Protein AF-A0A538P3H3-F1 (afdb_monomer_lite)

Secondary structure (DSSP, 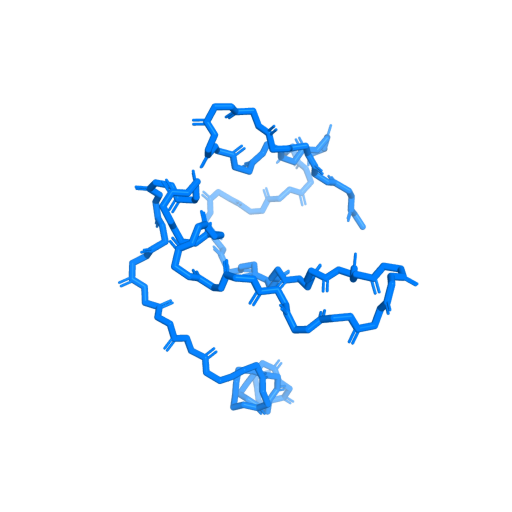8-state):
--EEEETTEEEES-GGGS-SS---------TT-PPP-HHHHHHH-TT------HHHHHHHHHH-

Sequence (64 aa):
MEAEIDHGRVIPKEPEKLPLTGRALLTVLNPTGEKPDWDKVIGLLGTMQEKVDGLTIERDARAE

Foldseek 3Di:
DDFDQDQQDTHDPCCVVDDPDDDDDDDDDDPVPDDPPVVVNCVSNVPPPDDDDPVVVVVVVVVD

pLDDT: mean 71.07, std 9.14, range [47.03, 86.75]

Radius of gyration: 13.2 Å; chains: 1; bounding box: 34×29×24 Å

Structure (mmCIF, N/CA/C/O backbone):
data_AF-A0A538P3H3-F1
#
_entry.id   AF-A0A538P3H3-F1
#
loop_
_atom_site.group_PDB
_atom_site.id
_atom_site.type_symbol
_atom_site.label_atom_id
_atom_site.label_alt_id
_atom_site.label_comp_id
_atom_site.label_asym_id
_atom_site.label_entity_id
_atom_site.label_seq_id
_atom_site.pdbx_PDB_ins_code
_atom_site.Cartn_x
_atom_site.Cartn_y
_atom_site.Cartn_z
_atom_site.occupancy
_atom_site.B_iso_or_equiv
_atom_site.auth_seq_id
_atom_site.auth_comp_id
_atom_site.auth_asym_id
_atom_site.auth_atom_id
_atom_site.pdbx_PDB_model_num
ATOM 1 N N . MET A 1 1 ? 7.839 2.242 8.165 1.00 71.38 1 MET A N 1
ATOM 2 C CA . MET A 1 1 ? 8.312 2.543 6.800 1.00 71.38 1 MET A CA 1
ATOM 3 C C . MET A 1 1 ? 7.169 3.213 6.064 1.00 71.38 1 MET A C 1
ATOM 5 O O . MET A 1 1 ? 6.032 2.803 6.265 1.00 71.38 1 MET A O 1
ATOM 9 N N . GLU A 1 2 ? 7.456 4.242 5.278 1.00 76.12 2 GLU A N 1
ATOM 10 C CA . GLU A 1 2 ? 6.452 5.000 4.526 1.00 76.12 2 GLU A CA 1
ATOM 11 C C . GLU A 1 2 ? 6.569 4.714 3.026 1.00 76.12 2 GLU A C 1
ATOM 13 O O . GLU A 1 2 ? 7.649 4.392 2.523 1.00 76.12 2 GLU A O 1
ATOM 18 N N . ALA A 1 3 ? 5.457 4.851 2.314 1.00 79.12 3 ALA A N 1
ATOM 19 C CA . ALA A 1 3 ? 5.396 4.728 0.867 1.00 79.12 3 ALA A CA 1
ATOM 20 C C . ALA A 1 3 ? 4.467 5.802 0.297 1.00 79.12 3 ALA A C 1
ATOM 22 O O . ALA A 1 3 ? 3.522 6.229 0.963 1.00 79.12 3 ALA A O 1
ATOM 23 N N . GLU A 1 4 ? 4.739 6.220 -0.931 1.00 82.31 4 GLU A N 1
ATOM 24 C CA . GLU A 1 4 ? 3.887 7.124 -1.696 1.00 82.31 4 GLU A CA 1
ATOM 25 C C . GLU A 1 4 ? 3.118 6.333 -2.752 1.00 82.31 4 GLU A C 1
ATOM 27 O O . GLU A 1 4 ? 3.609 5.334 -3.280 1.00 82.31 4 GLU A O 1
ATOM 32 N N . ILE A 1 5 ? 1.887 6.756 -3.037 1.00 76.44 5 ILE A N 1
ATOM 33 C CA . ILE A 1 5 ? 1.093 6.186 -4.124 1.00 76.44 5 ILE A CA 1
ATOM 34 C C . ILE A 1 5 ? 1.194 7.150 -5.298 1.00 76.44 5 ILE A C 1
ATOM 36 O O . ILE A 1 5 ? 0.609 8.230 -5.258 1.00 76.44 5 ILE A O 1
ATOM 40 N N . ASP A 1 6 ? 1.915 6.744 -6.338 1.00 72.88 6 ASP A N 1
ATOM 41 C CA . ASP A 1 6 ? 2.053 7.501 -7.580 1.00 72.88 6 ASP A CA 1
ATOM 42 C C . ASP A 1 6 ? 1.482 6.691 -8.745 1.00 72.88 6 ASP A C 1
ATOM 44 O O . ASP A 1 6 ? 1.879 5.547 -8.971 1.00 72.88 6 ASP A O 1
ATOM 48 N N . HIS A 1 7 ? 0.500 7.258 -9.451 1.00 70.06 7 HIS A N 1
ATOM 49 C CA . HIS A 1 7 ? -0.179 6.618 -10.588 1.00 70.06 7 HIS A CA 1
ATOM 50 C C . HIS A 1 7 ? -0.597 5.157 -10.332 1.00 70.06 7 HIS A C 1
ATOM 52 O O . HIS A 1 7 ? -0.527 4.304 -11.218 1.00 70.06 7 HIS A O 1
ATOM 58 N N . GLY A 1 8 ? -1.011 4.858 -9.099 1.00 66.19 8 GLY A N 1
ATOM 59 C CA . GLY A 1 8 ? -1.463 3.524 -8.728 1.00 66.19 8 GLY A CA 1
ATOM 60 C C . GLY A 1 8 ? -0.379 2.516 -8.358 1.00 66.19 8 GLY A C 1
ATOM 61 O O . GLY A 1 8 ? -0.667 1.337 -8.149 1.00 66.19 8 GLY A O 1
ATOM 62 N N . ARG A 1 9 ? 0.872 2.967 -8.257 1.00 73.06 9 ARG A N 1
ATOM 63 C CA . ARG A 1 9 ? 2.002 2.174 -7.778 1.00 73.06 9 ARG A CA 1
ATOM 64 C C . ARG A 1 9 ? 2.380 2.627 -6.381 1.00 73.06 9 ARG A C 1
ATOM 66 O O . ARG A 1 9 ? 2.503 3.820 -6.121 1.00 73.06 9 ARG A O 1
ATOM 73 N N . VAL A 1 10 ? 2.588 1.660 -5.496 1.00 78.00 10 VAL A N 1
ATOM 74 C CA . VAL A 1 10 ? 3.143 1.915 -4.167 1.00 78.00 10 VAL A CA 1
ATOM 75 C C . VAL A 1 10 ? 4.660 2.008 -4.311 1.00 78.00 10 VAL A C 1
ATOM 77 O O . VAL A 1 10 ? 5.306 1.020 -4.659 1.00 78.00 10 VAL A O 1
ATOM 80 N N . ILE A 1 11 ? 5.221 3.190 -4.068 1.00 82.75 11 ILE A N 1
ATOM 81 C CA . ILE A 1 11 ? 6.655 3.473 -4.142 1.00 82.75 11 ILE A CA 1
ATOM 82 C C . ILE A 1 11 ? 7.173 3.642 -2.708 1.00 82.75 11 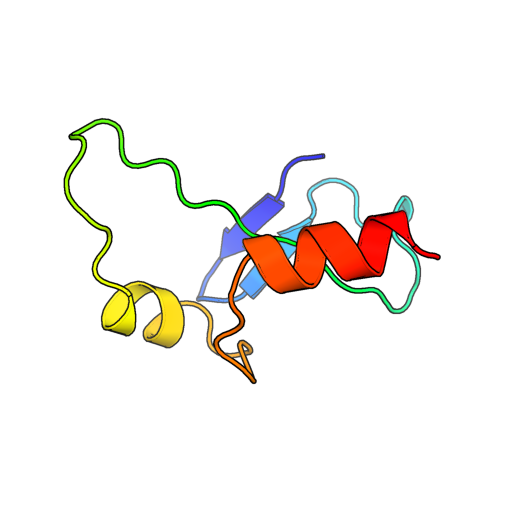ILE A C 1
ATOM 84 O O . ILE A 1 11 ? 6.854 4.638 -2.054 1.00 82.75 11 ILE A O 1
ATOM 88 N N . PRO A 1 12 ? 7.946 2.680 -2.175 1.00 84.50 12 PRO A N 1
ATOM 89 C CA . PRO A 1 12 ? 8.580 2.824 -0.871 1.00 84.50 12 PRO A CA 1
ATOM 90 C C . PRO A 1 12 ? 9.544 4.011 -0.884 1.00 84.50 12 PRO A C 1
ATOM 92 O O . PRO A 1 12 ? 10.300 4.166 -1.841 1.00 84.50 12 PRO A O 1
ATOM 95 N N . LYS A 1 13 ? 9.573 4.813 0.186 1.00 86.75 13 LYS A N 1
ATOM 96 C CA . LYS A 1 13 ? 10.548 5.915 0.295 1.00 86.75 13 LYS A CA 1
ATOM 97 C C . LYS A 1 13 ? 11.993 5.428 0.447 1.00 86.75 13 LYS A C 1
ATOM 99 O O . LYS A 1 13 ? 12.918 6.156 0.113 1.00 86.75 13 LYS A O 1
ATOM 104 N N . GLU A 1 14 ? 12.175 4.209 0.949 1.00 86.44 14 GLU A N 1
ATOM 105 C CA . GLU A 1 14 ? 13.482 3.597 1.223 1.00 86.44 14 GLU A CA 1
ATOM 106 C C . GLU A 1 14 ? 13.555 2.205 0.566 1.00 86.44 14 GLU A C 1
ATOM 108 O O . GLU A 1 14 ? 13.538 1.184 1.263 1.00 86.44 14 GLU A O 1
ATOM 113 N N . PRO A 1 15 ? 13.560 2.123 -0.778 1.00 82.44 15 PRO A N 1
ATOM 114 C CA . PRO A 1 15 ? 13.483 0.851 -1.492 1.00 82.44 15 PRO A CA 1
ATOM 115 C C . PRO A 1 15 ? 14.707 -0.041 -1.247 1.00 82.44 15 PRO A C 1
ATOM 117 O O . PRO A 1 15 ? 14.565 -1.259 -1.249 1.00 82.44 15 PRO A O 1
ATOM 120 N N . GLU A 1 16 ? 15.891 0.518 -0.969 1.00 85.62 16 GLU A N 1
ATOM 121 C CA . GLU A 1 16 ? 17.090 -0.274 -0.661 1.00 85.62 16 GLU A CA 1
ATOM 122 C C . GLU A 1 16 ? 17.013 -1.042 0.666 1.00 85.62 16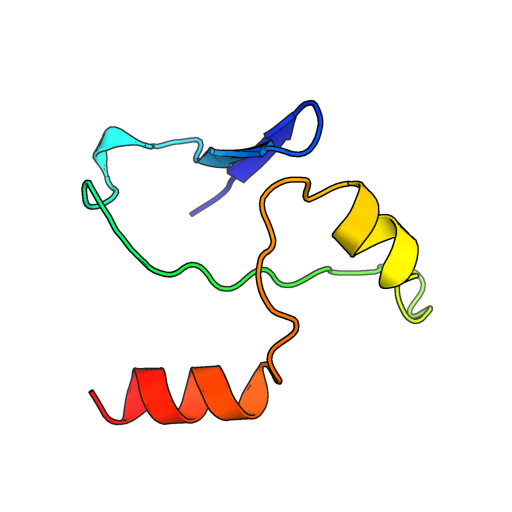 GLU A C 1
ATOM 124 O O . GLU A 1 16 ? 17.768 -1.990 0.876 1.00 85.62 16 GLU A O 1
ATOM 129 N N . LYS A 1 17 ? 16.102 -0.653 1.566 1.00 85.12 17 LYS A N 1
ATOM 130 C CA . LYS A 1 17 ? 15.866 -1.366 2.829 1.00 85.12 17 LYS A CA 1
ATOM 131 C C . LYS A 1 17 ? 14.920 -2.551 2.665 1.00 85.12 17 LYS A C 1
ATOM 133 O O . LYS A 1 17 ? 14.685 -3.276 3.632 1.00 85.12 17 LYS A O 1
ATOM 138 N N . LEU A 1 18 ? 14.365 -2.738 1.468 1.00 81.50 18 LEU A N 1
ATOM 139 C CA . LEU A 1 18 ? 13.430 -3.806 1.174 1.00 81.50 18 LEU A CA 1
ATOM 140 C C . LEU A 1 18 ? 14.106 -4.974 0.460 1.00 81.50 18 LEU A C 1
ATOM 142 O O . LEU A 1 18 ? 15.028 -4.786 -0.336 1.00 81.50 18 LEU A O 1
ATOM 146 N N . PRO A 1 19 ? 13.633 -6.202 0.719 1.00 83.06 19 PRO A N 1
ATOM 147 C CA . PRO A 1 19 ? 14.046 -7.344 -0.072 1.00 83.06 19 PRO A CA 1
ATOM 148 C C . PRO A 1 19 ? 13.596 -7.164 -1.529 1.00 83.06 19 PRO A C 1
ATOM 150 O O . PRO A 1 19 ? 12.566 -6.552 -1.808 1.00 83.06 19 PRO A O 1
ATOM 153 N N . LEU A 1 20 ? 14.342 -7.769 -2.460 1.00 77.25 20 LEU A N 1
ATOM 154 C CA . LEU A 1 20 ? 14.019 -7.784 -3.897 1.00 77.25 20 LEU A CA 1
ATOM 155 C C . LEU A 1 20 ? 12.589 -8.270 -4.195 1.00 77.25 20 LEU A C 1
ATOM 157 O O . LEU A 1 20 ? 11.998 -7.868 -5.192 1.00 77.25 20 LEU A O 1
ATOM 161 N N . THR A 1 21 ? 12.044 -9.141 -3.342 1.00 76.00 21 THR A N 1
ATOM 162 C CA . THR A 1 21 ? 10.648 -9.590 -3.379 1.00 76.00 21 THR A CA 1
ATOM 163 C C . THR A 1 21 ? 10.115 -9.697 -1.953 1.00 76.00 21 THR A C 1
ATOM 165 O O . THR A 1 21 ? 10.855 -10.059 -1.040 1.00 76.00 21 THR A O 1
ATOM 168 N N . GLY A 1 22 ? 8.839 -9.374 -1.746 1.00 73.31 22 GLY A N 1
ATOM 169 C CA . GLY A 1 22 ? 8.219 -9.410 -0.426 1.00 73.31 22 GLY A CA 1
ATOM 170 C C . GLY A 1 22 ? 6.718 -9.149 -0.485 1.00 73.31 22 GLY A C 1
ATOM 171 O O . GLY A 1 22 ? 6.191 -8.699 -1.501 1.00 73.31 22 GLY A O 1
ATOM 172 N N . ARG A 1 23 ? 6.028 -9.448 0.617 1.00 73.38 23 ARG A N 1
ATOM 173 C CA . ARG A 1 23 ? 4.609 -9.128 0.811 1.00 73.38 23 ARG A CA 1
ATOM 174 C C . ARG A 1 23 ? 4.505 -7.849 1.642 1.00 73.38 23 ARG A C 1
ATOM 176 O O . ARG A 1 23 ? 5.275 -7.669 2.582 1.00 73.38 23 ARG A O 1
ATOM 183 N N . ALA A 1 24 ? 3.564 -6.974 1.302 1.00 73.00 24 ALA A N 1
ATOM 184 C CA . ALA A 1 24 ? 3.297 -5.748 2.047 1.00 73.00 24 ALA A CA 1
ATOM 185 C C . ALA A 1 24 ? 1.828 -5.701 2.470 1.00 73.00 24 ALA A C 1
ATOM 187 O O . ALA A 1 24 ? 0.943 -6.058 1.693 1.00 73.00 24 ALA A O 1
ATOM 188 N N . LEU A 1 25 ? 1.580 -5.241 3.697 1.00 73.38 25 LEU A N 1
ATOM 189 C CA . LEU A 1 25 ? 0.240 -4.954 4.193 1.00 73.38 25 LEU A CA 1
ATOM 190 C C . LEU A 1 25 ? -0.051 -3.464 3.993 1.00 73.38 25 LEU A C 1
ATOM 192 O O . LEU A 1 25 ? 0.721 -2.618 4.447 1.00 73.38 25 LEU A O 1
ATOM 196 N N . LEU A 1 26 ? -1.158 -3.146 3.322 1.00 74.25 26 LEU A N 1
ATOM 197 C CA . LEU A 1 26 ? -1.625 -1.775 3.142 1.00 74.25 26 LEU A CA 1
ATOM 198 C C . LEU A 1 26 ? -2.830 -1.514 4.048 1.00 74.25 26 LEU A C 1
ATOM 200 O O . LEU A 1 26 ? -3.881 -2.130 3.882 1.00 74.25 26 LEU A O 1
ATOM 204 N N . THR A 1 27 ? -2.695 -0.545 4.950 1.00 72.94 27 THR A N 1
ATOM 205 C CA . THR A 1 27 ? -3.795 -0.072 5.797 1.00 72.94 27 THR A CA 1
ATOM 206 C C . THR A 1 27 ? -4.231 1.310 5.335 1.00 72.94 27 THR A C 1
ATOM 208 O O . THR A 1 27 ? -3.442 2.253 5.348 1.00 72.94 27 THR A O 1
ATOM 211 N N . VAL A 1 28 ? -5.499 1.447 4.945 1.00 73.88 28 VAL A N 1
ATOM 212 C CA . VAL A 1 28 ? -6.085 2.735 4.551 1.00 73.88 28 VAL A CA 1
ATOM 213 C C . VAL A 1 28 ? -6.714 3.389 5.779 1.00 73.88 28 VAL A C 1
ATOM 215 O O . VAL A 1 28 ? -7.712 2.901 6.307 1.00 73.88 28 VAL A O 1
ATOM 218 N N . LEU A 1 29 ? -6.131 4.498 6.235 1.00 71.88 29 LEU A N 1
ATOM 219 C CA . LEU A 1 29 ? -6.667 5.291 7.341 1.00 71.88 29 LEU A CA 1
ATOM 220 C C . LEU A 1 29 ? -7.636 6.337 6.785 1.00 71.88 29 LEU A C 1
ATOM 222 O O . LEU A 1 29 ? -7.210 7.273 6.112 1.00 71.88 29 LEU A O 1
ATOM 226 N N . ASN A 1 30 ? -8.934 6.190 7.060 1.00 71.38 30 ASN A N 1
ATOM 227 C CA . ASN A 1 30 ? -9.921 7.208 6.708 1.00 71.38 30 ASN A CA 1
ATOM 228 C C . ASN A 1 30 ? -10.243 8.089 7.930 1.00 71.38 30 ASN A C 1
ATOM 230 O O . ASN A 1 30 ? -10.889 7.602 8.862 1.00 71.38 30 ASN A O 1
ATOM 234 N N . PRO A 1 31 ? -9.845 9.376 7.945 1.00 66.19 31 PRO A N 1
ATOM 235 C CA . PRO A 1 31 ? -10.072 10.260 9.090 1.00 66.19 31 PRO A CA 1
ATOM 236 C C . PRO A 1 31 ? -11.556 10.567 9.338 1.00 66.19 31 PRO A C 1
ATOM 238 O O . PRO A 1 31 ? -11.920 10.958 10.442 1.00 66.19 31 PRO A O 1
ATOM 241 N N . THR A 1 32 ? -12.417 10.378 8.335 1.00 77.19 32 THR A N 1
ATOM 242 C CA . THR A 1 32 ? -13.868 10.610 8.449 1.00 77.19 32 THR A CA 1
ATOM 243 C C . THR A 1 32 ? -14.621 9.418 9.047 1.00 77.19 32 THR A C 1
ATOM 245 O O . THR A 1 32 ? -15.801 9.534 9.365 1.00 77.19 32 THR A O 1
ATOM 248 N N . GLY A 1 33 ? -13.958 8.265 9.206 1.00 69.44 33 GLY A N 1
ATOM 249 C CA . GLY A 1 33 ? -14.582 7.023 9.666 1.00 69.44 33 GLY A CA 1
ATOM 250 C C . GLY A 1 33 ? -15.475 6.337 8.625 1.00 69.44 33 GLY A C 1
ATOM 251 O O . GLY A 1 33 ? -15.998 5.255 8.894 1.00 69.44 33 GLY A O 1
ATOM 252 N N . G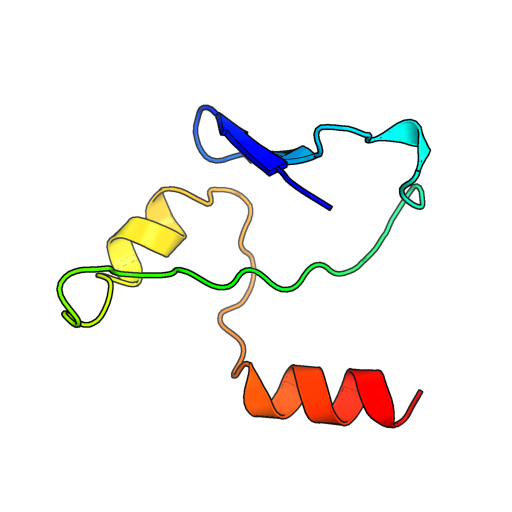LU A 1 34 ? -15.640 6.914 7.432 1.00 77.44 34 GLU A N 1
ATOM 253 C CA . GLU A 1 34 ? -16.360 6.258 6.345 1.00 77.44 34 GLU A CA 1
ATOM 254 C C . GLU A 1 34 ? -15.590 5.018 5.876 1.00 77.44 34 GLU A C 1
ATOM 256 O O . GLU A 1 34 ? -14.354 4.998 5.824 1.00 77.44 34 GLU A O 1
ATOM 261 N N . LYS A 1 35 ? -16.311 3.954 5.513 1.00 72.44 35 LYS A N 1
ATOM 262 C CA . LYS A 1 35 ? -15.655 2.795 4.905 1.00 72.44 35 LYS A CA 1
ATOM 263 C C . LYS A 1 35 ? -15.051 3.235 3.569 1.00 72.44 35 LYS A C 1
ATOM 265 O O . LYS A 1 35 ? -15.786 3.795 2.756 1.00 72.44 35 LYS A O 1
ATOM 270 N N . PRO A 1 36 ? -13.750 3.000 3.332 1.00 74.69 36 PRO A N 1
ATOM 271 C CA . PRO A 1 36 ? -13.154 3.330 2.051 1.00 74.69 36 PRO A CA 1
ATOM 272 C C . PRO A 1 36 ? -13.874 2.573 0.934 1.00 74.69 36 PRO A C 1
ATOM 274 O O . PRO A 1 36 ? -14.261 1.411 1.089 1.00 74.69 36 PRO A O 1
ATOM 277 N N . ASP A 1 37 ? -14.054 3.255 -0.193 1.00 80.62 37 ASP A N 1
ATOM 278 C CA 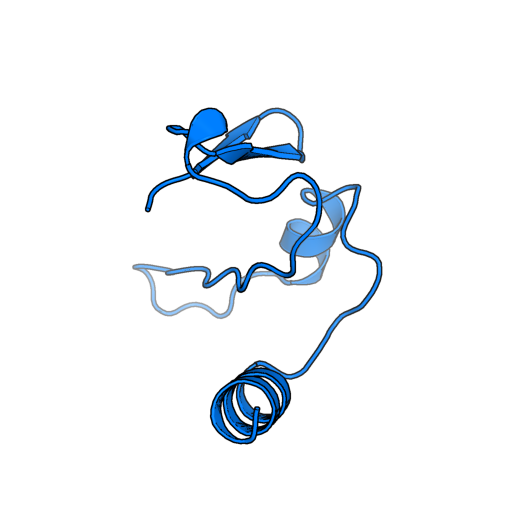. ASP A 1 37 ? -14.565 2.655 -1.419 1.00 80.62 37 ASP A CA 1
ATOM 279 C C . ASP A 1 37 ? -13.497 1.706 -1.971 1.00 80.62 37 ASP A C 1
ATOM 281 O O . ASP A 1 37 ? -12.546 2.112 -2.645 1.00 80.62 37 ASP A O 1
ATOM 285 N N . TRP A 1 38 ? -13.618 0.434 -1.601 1.00 75.50 38 TRP A N 1
ATOM 286 C CA . TRP A 1 38 ? -12.621 -0.574 -1.928 1.00 75.50 38 TRP A CA 1
ATOM 287 C C . TRP A 1 38 ? -12.483 -0.808 -3.429 1.00 75.50 38 TRP A C 1
ATOM 289 O O . TRP A 1 38 ? -11.393 -1.163 -3.862 1.00 75.50 38 TRP A O 1
ATOM 299 N N . ASP A 1 39 ? -13.530 -0.594 -4.224 1.00 78.12 39 ASP A N 1
ATOM 300 C CA . ASP A 1 39 ? -13.447 -0.727 -5.679 1.00 78.12 39 ASP A CA 1
ATOM 301 C C . ASP A 1 39 ? -12.580 0.382 -6.281 1.00 78.12 39 ASP A C 1
ATOM 303 O O . ASP A 1 39 ? -11.740 0.114 -7.141 1.00 78.12 39 ASP A O 1
ATOM 307 N N . LYS A 1 40 ? -12.675 1.612 -5.759 1.00 77.00 40 LYS A N 1
ATOM 308 C CA . LYS A 1 40 ? -11.749 2.694 -6.134 1.00 77.00 40 LYS A CA 1
ATOM 309 C C . LYS A 1 40 ? -10.328 2.449 -5.646 1.00 77.00 40 LYS A C 1
ATOM 311 O O . LYS A 1 40 ? -9.390 2.697 -6.396 1.00 77.00 40 LYS A O 1
ATOM 316 N N . VAL A 1 41 ? -10.151 1.970 -4.412 1.00 75.44 41 VAL A N 1
ATOM 317 C CA . VAL A 1 41 ? -8.815 1.662 -3.867 1.00 75.44 41 VAL A CA 1
ATOM 318 C C . VAL A 1 41 ? -8.129 0.581 -4.704 1.00 75.44 41 VAL A C 1
ATOM 320 O O . VAL A 1 41 ? -6.967 0.740 -5.065 1.00 75.44 41 VAL A O 1
ATOM 323 N N . ILE A 1 42 ? -8.854 -0.474 -5.081 1.00 74.75 42 ILE A N 1
ATOM 324 C CA . ILE A 1 42 ? -8.345 -1.532 -5.963 1.00 74.75 42 ILE A CA 1
ATOM 325 C C . ILE A 1 42 ? -8.066 -0.989 -7.364 1.00 74.75 42 ILE A C 1
ATOM 327 O O . ILE A 1 42 ? -7.015 -1.275 -7.925 1.00 74.75 42 ILE A O 1
ATOM 331 N N . GLY A 1 43 ? -8.971 -0.178 -7.920 1.00 70.56 43 GLY A N 1
ATOM 332 C CA . GLY A 1 43 ? -8.785 0.429 -9.238 1.00 70.56 43 GLY A CA 1
ATOM 333 C C . GLY A 1 43 ? -7.575 1.365 -9.311 1.00 70.56 43 GLY A C 1
ATOM 334 O O . GLY A 1 43 ? -6.932 1.453 -10.353 1.00 70.56 43 GLY A O 1
ATOM 335 N N . LEU A 1 44 ? -7.241 2.036 -8.204 1.00 69.06 44 LEU A N 1
ATOM 336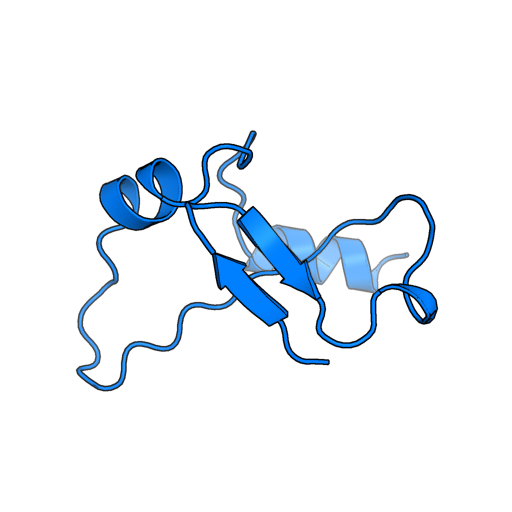 C CA . LEU A 1 44 ? -6.014 2.816 -8.085 1.00 69.06 44 LEU A CA 1
ATOM 337 C C . LEU A 1 44 ? -4.801 1.899 -7.982 1.00 69.06 44 LEU A C 1
ATOM 339 O O . LEU A 1 44 ? -3.834 2.119 -8.688 1.00 69.06 44 LEU A O 1
ATOM 343 N N . LEU A 1 45 ? -4.836 0.858 -7.156 1.00 72.56 45 LEU A N 1
ATOM 344 C CA . LEU A 1 45 ? -3.726 -0.080 -6.996 1.00 72.56 45 LEU A CA 1
ATOM 345 C C . LEU A 1 45 ? -3.694 -1.070 -8.167 1.00 72.56 45 LEU A C 1
ATOM 347 O O . LEU A 1 45 ? -4.022 -2.244 -8.017 1.00 72.56 45 LEU A O 1
ATOM 351 N N . GLY A 1 46 ? -3.262 -0.602 -9.340 1.00 59.25 46 GLY A N 1
ATOM 352 C CA . GLY A 1 46 ? -3.287 -1.354 -10.602 1.00 59.25 46 GLY A CA 1
ATOM 353 C C . GLY A 1 46 ? -2.498 -2.675 -10.612 1.00 59.25 46 GLY A C 1
ATOM 354 O O . GLY A 1 46 ? -2.544 -3.404 -11.598 1.00 59.25 46 GLY A O 1
ATOM 355 N N . THR A 1 47 ? -1.777 -2.996 -9.534 1.00 60.59 47 THR A N 1
ATOM 356 C CA . THR A 1 47 ? -1.029 -4.249 -9.339 1.00 60.59 47 THR A CA 1
ATOM 357 C C . THR A 1 47 ? -1.613 -5.155 -8.250 1.00 60.59 47 THR A C 1
ATOM 359 O O . THR A 1 47 ? -1.000 -6.170 -7.921 1.00 60.59 47 THR A O 1
ATOM 362 N N . MET A 1 48 ? -2.748 -4.803 -7.637 1.00 60.69 48 MET A N 1
ATOM 363 C CA . MET A 1 48 ? -3.337 -5.592 -6.555 1.00 60.69 48 MET A CA 1
ATOM 364 C C . MET A 1 48 ? -4.032 -6.831 -7.135 1.00 60.69 48 MET A C 1
ATOM 366 O O . MET A 1 48 ? -5.105 -6.734 -7.723 1.00 60.69 48 MET A O 1
ATOM 370 N N . GLN A 1 49 ? -3.391 -7.996 -7.010 1.00 57.00 49 GLN A N 1
ATOM 371 C CA . GLN A 1 49 ? -3.875 -9.238 -7.624 1.00 57.00 49 GLN A CA 1
ATOM 372 C C . GLN A 1 49 ? -4.986 -9.923 -6.817 1.00 57.00 49 GLN A C 1
ATOM 374 O O . GLN A 1 49 ? -5.835 -10.576 -7.417 1.00 57.00 49 GLN A O 1
ATOM 379 N N . GLU A 1 50 ? -5.027 -9.752 -5.489 1.00 60.53 50 GLU A N 1
ATOM 380 C CA . GLU A 1 50 ? -5.993 -10.442 -4.626 1.00 60.53 50 GLU A CA 1
ATOM 381 C C . GLU A 1 50 ? -6.464 -9.579 -3.447 1.00 60.53 50 GLU A C 1
ATOM 383 O O . GLU A 1 50 ? -5.698 -8.839 -2.828 1.00 60.53 50 GLU A O 1
ATOM 388 N N . LYS A 1 51 ? -7.759 -9.690 -3.132 1.00 56.94 51 LYS A N 1
ATOM 389 C CA . LYS A 1 51 ? -8.416 -9.033 -1.997 1.00 56.94 51 LYS A CA 1
ATOM 390 C C . LYS A 1 51 ? -8.385 -10.022 -0.832 1.00 56.94 51 LYS A C 1
ATOM 392 O O . LYS A 1 51 ? -9.128 -10.999 -0.848 1.00 56.94 51 LYS A O 1
ATOM 397 N N . VAL A 1 52 ? -7.508 -9.801 0.142 1.00 59.62 52 VAL A N 1
ATOM 398 C CA . VAL A 1 52 ? -7.311 -10.734 1.263 1.00 59.62 52 VAL A CA 1
ATOM 399 C C . VAL A 1 52 ? -7.795 -10.109 2.566 1.00 59.62 52 VAL A C 1
ATOM 401 O O . VAL A 1 52 ? -7.655 -8.904 2.772 1.00 59.62 52 VAL A O 1
ATOM 404 N N . ASP A 1 53 ? -8.385 -10.921 3.442 1.00 62.97 53 ASP A N 1
ATOM 405 C CA . ASP A 1 53 ? -8.759 -10.484 4.786 1.00 62.97 53 ASP A CA 1
ATOM 406 C C . ASP A 1 53 ? -7.488 -10.227 5.613 1.00 62.97 53 ASP A C 1
ATOM 408 O O . ASP A 1 53 ? -6.691 -11.141 5.852 1.00 62.97 53 ASP A O 1
ATOM 412 N N . GLY A 1 54 ? -7.307 -8.977 6.051 1.00 60.41 54 GLY A N 1
ATOM 413 C CA . GLY A 1 54 ? -6.147 -8.542 6.830 1.00 60.41 54 GLY A CA 1
ATOM 414 C C . GLY A 1 54 ? -5.948 -9.347 8.117 1.00 60.41 54 GLY A C 1
ATOM 415 O O . GLY A 1 54 ? -4.810 -9.639 8.471 1.00 60.41 54 GLY A O 1
ATOM 416 N N . LEU A 1 55 ? -7.032 -9.817 8.751 1.00 63.22 55 LEU A N 1
ATOM 417 C CA . LEU A 1 55 ? -6.959 -10.662 9.951 1.00 63.22 55 LEU A CA 1
ATOM 418 C C . LEU A 1 55 ? -6.385 -12.055 9.668 1.00 63.22 55 LEU A C 1
ATOM 420 O O . LEU A 1 55 ? -5.776 -12.659 10.550 1.00 63.22 55 LEU A O 1
ATOM 424 N N . THR A 1 56 ? -6.582 -12.575 8.456 1.00 61.31 56 THR A N 1
ATOM 425 C CA . THR A 1 56 ? -6.035 -13.879 8.056 1.00 61.31 56 THR A CA 1
ATOM 426 C C . THR A 1 56 ? -4.546 -13.744 7.743 1.00 61.31 56 THR A C 1
ATOM 428 O O . THR A 1 56 ? -3.739 -14.515 8.254 1.00 61.31 56 THR A O 1
ATOM 431 N N . ILE A 1 57 ? -4.166 -12.692 7.010 1.00 63.78 57 ILE A N 1
ATOM 432 C CA . ILE A 1 57 ? -2.764 -12.403 6.677 1.00 63.78 57 ILE A CA 1
ATOM 433 C C . ILE A 1 57 ? -1.927 -12.104 7.926 1.00 63.78 57 ILE A C 1
ATOM 435 O O . ILE A 1 57 ? -0.815 -12.612 8.043 1.00 63.78 57 ILE A O 1
ATOM 439 N N . GLU A 1 58 ? -2.443 -11.320 8.879 1.00 59.69 58 GLU A N 1
ATOM 440 C CA . GLU A 1 58 ? -1.728 -11.044 10.132 1.00 59.69 58 GLU A CA 1
ATOM 441 C C . GLU A 1 58 ? -1.518 -12.305 10.979 1.00 59.69 58 GLU A C 1
ATOM 443 O O . GLU A 1 58 ? -0.498 -12.413 11.658 1.00 59.69 58 GLU A O 1
ATOM 448 N N . ARG A 1 59 ? -2.455 -13.265 10.948 1.00 60.78 59 ARG A N 1
ATOM 449 C CA . ARG A 1 59 ? -2.302 -14.546 11.656 1.00 60.78 59 ARG A CA 1
ATOM 450 C C . ARG A 1 59 ? -1.239 -15.426 11.013 1.00 60.78 59 ARG A C 1
ATOM 452 O O . ARG A 1 59 ? -0.415 -15.964 11.747 1.00 60.78 59 ARG A O 1
ATOM 459 N N . ASP A 1 60 ? -1.230 -15.527 9.689 1.00 59.31 60 ASP A N 1
ATOM 460 C CA . ASP A 1 60 ? -0.233 -16.318 8.964 1.00 59.31 60 ASP A CA 1
ATOM 461 C C . ASP A 1 60 ? 1.169 -15.703 9.091 1.00 59.31 60 ASP A C 1
ATOM 463 O O . ASP A 1 60 ? 2.125 -16.410 9.392 1.00 59.31 60 ASP A O 1
ATOM 467 N N . ALA A 1 61 ? 1.292 -14.375 8.988 1.00 59.31 61 ALA A N 1
ATOM 468 C CA . ALA A 1 61 ? 2.567 -13.668 9.146 1.00 59.31 61 ALA A CA 1
ATOM 469 C C . ALA A 1 61 ? 3.154 -13.738 10.570 1.00 59.31 61 ALA A C 1
ATOM 471 O O . ALA A 1 61 ? 4.332 -13.453 10.752 1.00 59.31 61 ALA A O 1
ATOM 472 N N . ARG A 1 62 ? 2.341 -14.070 11.583 1.00 54.12 62 ARG A N 1
ATOM 473 C CA . ARG A 1 62 ? 2.788 -14.299 12.970 1.00 54.12 62 ARG A CA 1
ATOM 474 C C . ARG A 1 62 ? 3.113 -15.760 13.275 1.00 54.12 62 ARG A C 1
ATOM 476 O O . ARG A 1 62 ? 3.657 -16.028 14.345 1.00 54.12 62 ARG A O 1
ATOM 483 N N . ALA A 1 63 ? 2.654 -16.679 12.428 1.00 56.66 63 ALA A N 1
ATOM 484 C CA . ALA A 1 63 ? 2.865 -18.113 12.579 1.00 56.66 63 ALA A CA 1
ATOM 485 C C . ALA A 1 63 ? 4.162 -18.593 11.897 1.00 56.66 63 ALA A C 1
ATOM 487 O O . ALA A 1 63 ? 4.650 -19.667 12.248 1.00 56.66 63 ALA A O 1
ATOM 488 N N . GLU A 1 64 ? 4.699 -17.802 10.962 1.00 47.03 64 GLU A N 1
ATOM 489 C CA . GLU A 1 64 ? 6.066 -17.882 10.407 1.00 47.03 64 GLU A CA 1
ATOM 490 C C . GLU A 1 64 ? 7.092 -17.202 11.333 1.00 47.03 64 GLU A C 1
ATOM 492 O O . GLU A 1 64 ? 8.207 -17.757 11.468 1.00 47.03 64 GLU A O 1
#